Protein AF-A0A7S1E192-F1 (afdb_monomer_lite)

InterPro domains:
  IPR008930 Terpenoid cyclases/protein prenyltransferase alpha-alpha toroid [SSF48239] (38-132)
  IPR011626 Alpha-macroglobulin-like, TED domain [PF07678] (37-129)
  IPR047565 Alpha-macroglobulin-like, thiol-ester bond-forming re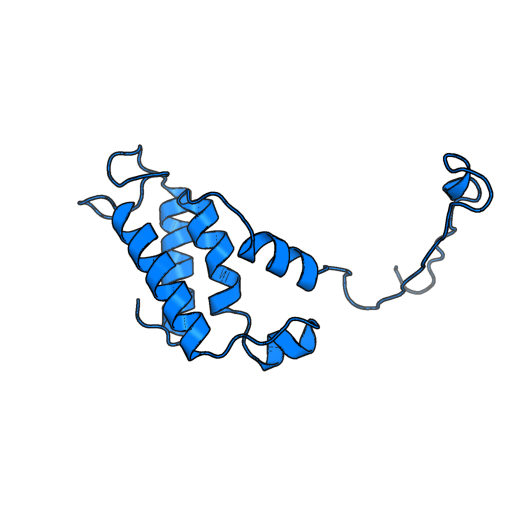gion [SM01419] (39-68)
  IPR051802 Alpha-2-macroglobulin-like [PTHR40094] (1-134)

Sequence (134 aa):
MEPGSSQALDKALLDPYWAGSASVALTVSNTPPIDIKDQVKGLLMYPYGCLEQTTSSAYPLVFIDDEAAKRWGLTPVPREERAKRLDSAFARLAGMQQPKGGYGLWAASSPYEAWLSAYVTGFLQDARDAGFAV

Structure (mmCIF, N/CA/C/O backbone):
data_AF-A0A7S1E192-F1
#
_entry.id   AF-A0A7S1E192-F1
#
loop_
_atom_site.group_PDB
_atom_site.id
_atom_site.type_symbol
_atom_site.label_atom_id
_atom_site.label_alt_id
_atom_site.label_comp_id
_atom_site.label_asym_id
_atom_site.label_entity_id
_atom_site.label_seq_id
_atom_site.pdbx_PDB_ins_code
_atom_site.Cartn_x
_atom_site.Cartn_y
_atom_site.Cartn_z
_atom_site.occupancy
_atom_site.B_iso_or_equiv
_atom_site.auth_seq_id
_atom_site.auth_comp_id
_atom_site.auth_asym_id
_atom_site.auth_atom_id
_atom_site.pdbx_PDB_model_num
ATOM 1 N N . MET A 1 1 ? -9.823 -7.693 25.839 1.00 73.44 1 MET A N 1
ATOM 2 C CA . MET A 1 1 ? -9.928 -7.985 27.283 1.00 73.44 1 MET A CA 1
ATOM 3 C C . MET A 1 1 ? -10.376 -9.422 27.411 1.00 73.44 1 MET A C 1
ATOM 5 O O . MET A 1 1 ? -11.275 -9.804 26.670 1.00 73.44 1 MET A O 1
ATOM 9 N N . GLU A 1 2 ? -9.733 -10.205 28.273 1.00 85.25 2 GLU A N 1
ATOM 10 C CA . GLU A 1 2 ? -10.169 -11.582 28.517 1.00 85.25 2 GLU A CA 1
ATOM 11 C C . GLU A 1 2 ? -11.557 -11.603 29.177 1.00 85.25 2 GLU A C 1
ATOM 13 O O . GLU A 1 2 ? -11.896 -10.671 29.917 1.00 85.25 2 GLU A O 1
ATOM 18 N N . PRO A 1 3 ? -12.379 -12.640 28.938 1.00 87.75 3 PRO A N 1
ATOM 19 C CA . PRO A 1 3 ? -13.667 -12.781 29.606 1.00 87.75 3 PRO A CA 1
ATOM 20 C C . PRO A 1 3 ? -13.530 -12.678 31.132 1.00 87.75 3 PRO A C 1
ATOM 22 O O . PRO A 1 3 ? -12.723 -13.371 31.746 1.00 87.75 3 PRO A O 1
ATOM 25 N N . GLY A 1 4 ? -14.323 -11.797 31.745 1.00 90.56 4 GLY A N 1
ATOM 26 C CA . GLY A 1 4 ? -14.307 -11.566 33.192 1.00 90.56 4 GLY A CA 1
ATOM 27 C C . GLY A 1 4 ? -13.192 -10.643 33.696 1.00 90.56 4 GLY A C 1
ATOM 28 O O . GLY A 1 4 ? -13.142 -10.378 34.896 1.00 90.56 4 GLY A O 1
ATOM 29 N N . SER A 1 5 ? -12.324 -10.120 32.824 1.00 91.12 5 SER A N 1
ATOM 30 C CA . SER A 1 5 ? -11.327 -9.130 33.232 1.00 91.12 5 SER A CA 1
ATOM 31 C C . SER A 1 5 ? -11.926 -7.722 33.355 1.00 91.12 5 SER A C 1
ATOM 33 O O . SER A 1 5 ? -12.891 -7.363 32.680 1.00 91.12 5 SER A O 1
ATOM 35 N N . SER A 1 6 ? -11.335 -6.904 34.226 1.00 90.88 6 SER A N 1
ATOM 36 C CA . SER A 1 6 ? -11.694 -5.496 34.424 1.00 90.88 6 SER A CA 1
ATOM 37 C C . SER A 1 6 ? -10.496 -4.600 34.124 1.00 90.88 6 SER A C 1
ATOM 39 O O . SER A 1 6 ? -9.399 -4.876 34.605 1.00 90.88 6 SER A O 1
ATOM 41 N N . GLN A 1 7 ? -10.707 -3.506 33.395 1.00 89.31 7 GLN A N 1
ATOM 42 C CA . GLN A 1 7 ? -9.705 -2.465 33.172 1.00 89.31 7 GLN A CA 1
ATOM 43 C C . GLN A 1 7 ? -10.189 -1.185 33.850 1.00 89.31 7 GLN A C 1
ATOM 45 O O . GLN A 1 7 ? -11.239 -0.654 33.493 1.00 89.31 7 GLN A O 1
ATOM 50 N N . ALA A 1 8 ? -9.432 -0.692 34.828 1.00 91.38 8 ALA A N 1
ATOM 51 C CA . ALA A 1 8 ? -9.680 0.620 35.412 1.00 91.38 8 ALA A CA 1
ATOM 52 C C . ALA A 1 8 ? -9.009 1.698 34.548 1.00 91.38 8 ALA A C 1
ATOM 54 O O . ALA A 1 8 ? -7.873 1.517 34.100 1.00 91.38 8 ALA A O 1
ATOM 55 N N . LEU A 1 9 ? -9.713 2.807 34.318 1.00 88.62 9 LEU A N 1
AT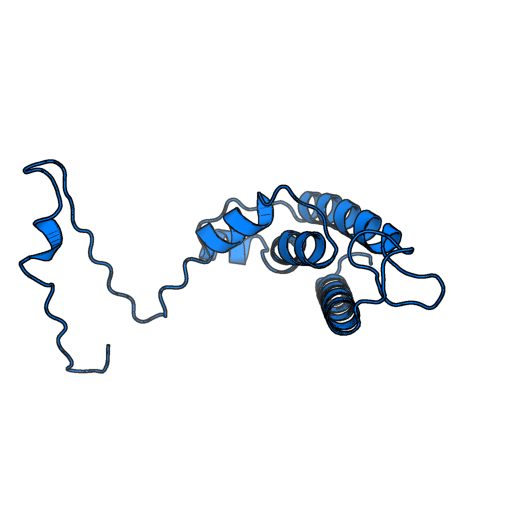OM 56 C CA . LEU A 1 9 ? -9.109 4.031 33.796 1.00 88.62 9 LEU A CA 1
ATOM 57 C C . LEU A 1 9 ? -8.379 4.738 34.941 1.00 88.62 9 LEU A C 1
ATOM 59 O O . LEU A 1 9 ? -8.909 4.818 36.053 1.00 88.62 9 LEU A O 1
ATOM 63 N N . ASP A 1 10 ? -7.174 5.237 34.672 1.00 90.94 10 ASP A N 1
ATOM 64 C CA . ASP A 1 10 ? -6.428 6.019 35.655 1.00 90.94 10 ASP A CA 1
ATOM 65 C C . ASP A 1 10 ? -7.195 7.308 35.981 1.00 90.94 10 ASP A C 1
ATOM 67 O O . ASP A 1 10 ? -7.662 8.021 35.092 1.00 90.94 10 ASP A O 1
ATOM 71 N N . LYS A 1 11 ? -7.331 7.609 37.271 1.00 85.88 11 LYS A N 1
ATOM 72 C CA . LYS A 1 11 ? -8.002 8.824 37.740 1.00 85.88 11 LYS A CA 1
ATOM 73 C C . LYS A 1 11 ? -7.191 10.079 37.420 1.00 85.88 11 LYS A C 1
ATOM 75 O O . LYS A 1 11 ? -7.793 11.136 37.281 1.00 85.88 11 LYS A O 1
ATOM 80 N N . ALA A 1 12 ? -5.874 9.941 37.262 1.00 92.00 12 ALA A N 1
ATOM 81 C CA . ALA A 1 12 ? -4.960 11.019 36.895 1.00 92.00 12 ALA A CA 1
ATOM 82 C C . ALA A 1 12 ? -4.839 11.225 35.372 1.00 92.00 12 ALA A C 1
ATOM 84 O O . ALA A 1 12 ? -4.054 12.056 34.919 1.00 92.00 12 ALA A O 1
ATOM 85 N N . LEU A 1 13 ? -5.610 10.488 34.556 1.00 90.94 13 LEU A N 1
ATOM 86 C CA . LEU A 1 13 ? -5.539 10.533 33.087 1.00 90.94 13 LEU A CA 1
ATOM 87 C C . LEU A 1 13 ? -5.655 11.956 32.517 1.00 90.94 13 LEU A C 1
ATOM 89 O O . LEU A 1 13 ? -5.088 12.250 31.466 1.00 90.94 13 LEU A O 1
ATOM 93 N N . LEU A 1 14 ? -6.405 12.826 33.198 1.00 93.38 14 LEU A N 1
ATOM 94 C CA . LEU A 1 14 ? -6.676 14.188 32.750 1.00 93.38 14 LEU A CA 1
ATOM 95 C C . LEU A 1 14 ? -5.824 15.262 33.438 1.00 93.38 14 LEU A C 1
ATOM 97 O O . LEU A 1 14 ? -5.864 16.409 32.998 1.00 93.38 14 LEU A O 1
ATOM 101 N N . ASP A 1 15 ? -5.037 14.910 34.455 1.00 93.50 15 ASP A N 1
ATOM 102 C CA . ASP A 1 15 ? -4.226 15.854 35.239 1.00 93.50 15 ASP A CA 1
ATOM 103 C C . ASP A 1 15 ? -3.252 16.703 34.395 1.00 93.50 15 ASP A C 1
ATOM 105 O O . ASP A 1 15 ? -3.037 17.867 34.739 1.00 93.50 15 ASP A O 1
ATOM 109 N N . PRO A 1 16 ? -2.679 16.204 33.275 1.00 94.44 16 PRO A N 1
ATOM 110 C CA . PRO A 1 16 ? -1.812 17.016 32.418 1.00 94.44 16 PRO A CA 1
ATOM 111 C C . PRO A 1 16 ? -2.535 18.091 31.589 1.00 94.44 16 PRO A C 1
ATOM 113 O O . PRO A 1 16 ? -1.869 18.888 30.925 1.00 94.44 16 PRO A O 1
ATOM 116 N N . TYR A 1 17 ? -3.871 18.101 31.558 1.00 92.81 17 TYR A N 1
ATOM 117 C CA . TYR A 1 17 ? -4.666 18.976 30.695 1.00 92.81 17 TYR A CA 1
ATOM 118 C C . TYR A 1 17 ? -5.338 20.108 31.482 1.00 92.81 17 TYR A C 1
ATOM 120 O O . TYR A 1 17 ? -5.588 20.010 32.682 1.00 92.81 17 TYR A O 1
ATOM 128 N N . TRP A 1 18 ? -5.677 21.201 30.795 1.00 93.12 18 TRP A N 1
ATOM 129 C CA . TRP A 1 18 ? -6.383 22.317 31.419 1.00 93.12 18 TRP A CA 1
ATOM 130 C C . TRP A 1 18 ? -7.824 21.943 31.785 1.00 93.12 18 TRP A C 1
ATOM 132 O O . TRP A 1 18 ? -8.536 21.266 31.037 1.00 93.12 18 TRP A O 1
ATOM 142 N N . ALA A 1 19 ? -8.282 22.437 32.936 1.00 90.38 19 ALA A N 1
ATOM 143 C CA . ALA A 1 19 ? -9.654 22.237 33.381 1.00 90.38 19 ALA A CA 1
ATOM 144 C C . ALA A 1 19 ? -10.648 22.750 32.322 1.00 90.38 19 ALA A C 1
ATOM 146 O O . ALA A 1 19 ? -10.572 23.895 31.880 1.00 90.38 19 ALA A O 1
ATOM 147 N N . GLY A 1 20 ? -11.573 21.884 31.904 1.00 87.75 20 GLY A N 1
ATOM 148 C CA . GLY A 1 20 ? -12.564 22.191 30.868 1.00 87.75 20 GLY A CA 1
ATOM 149 C C . GLY A 1 20 ? -12.070 22.061 29.422 1.00 87.75 20 GLY A C 1
ATOM 150 O O . GLY A 1 20 ? -12.874 22.234 28.512 1.00 87.75 20 GLY A O 1
ATOM 151 N N . SER A 1 21 ? -10.794 21.727 29.183 1.00 88.00 21 SER A N 1
ATOM 152 C CA . SER A 1 21 ? -10.253 21.525 27.828 1.00 88.00 21 SER A CA 1
ATOM 153 C C . SER A 1 21 ? -10.121 20.056 27.421 1.00 88.00 21 SER A C 1
ATOM 155 O O . SER A 1 21 ? -9.750 19.775 26.284 1.00 88.00 21 SER A O 1
ATOM 157 N N . ALA A 1 22 ? -10.352 19.120 28.343 1.00 88.88 22 ALA A N 1
ATOM 158 C CA . ALA A 1 22 ? -10.149 17.696 28.111 1.00 88.88 22 ALA A CA 1
ATOM 159 C C . ALA A 1 22 ? -11.473 16.936 27.977 1.00 88.88 22 ALA A C 1
ATOM 161 O O . ALA A 1 22 ? -12.458 17.240 28.648 1.00 88.88 22 ALA A O 1
ATOM 162 N N . SER A 1 23 ? -11.471 15.908 27.132 1.00 84.25 23 SER A N 1
ATOM 163 C CA . SER A 1 23 ? -12.561 14.941 26.996 1.00 84.25 23 SER A CA 1
ATOM 164 C C . SER A 1 23 ? -11.979 13.531 26.919 1.00 84.25 23 SER A C 1
ATOM 166 O O . SER A 1 23 ? -10.853 13.349 26.456 1.00 84.25 23 SER A O 1
ATOM 168 N N . VAL A 1 24 ? -12.733 12.538 27.392 1.00 86.06 24 VAL A N 1
ATOM 169 C CA . VAL A 1 24 ? -12.370 11.117 27.308 1.00 86.06 24 VAL A CA 1
ATOM 170 C C . VAL A 1 24 ? -13.448 10.401 26.510 1.00 86.06 24 VAL A C 1
ATOM 172 O O . VAL A 1 24 ? -14.631 10.524 26.822 1.00 86.06 24 VAL A O 1
ATOM 175 N N . ALA A 1 25 ? -13.038 9.630 25.505 1.00 83.94 25 ALA A N 1
ATOM 176 C CA . ALA A 1 25 ? -13.902 8.713 24.773 1.00 83.94 25 ALA A CA 1
ATOM 177 C C . ALA A 1 25 ? -13.448 7.272 25.040 1.00 83.94 25 ALA A C 1
ATOM 179 O O . ALA A 1 25 ? -12.257 6.972 24.959 1.00 83.94 25 ALA A O 1
ATOM 180 N N . LEU A 1 26 ? -14.393 6.385 25.359 1.00 82.94 26 LEU A N 1
ATOM 181 C CA . LEU A 1 26 ? -14.148 4.958 25.557 1.00 82.94 26 LEU A CA 1
ATOM 182 C C . LEU A 1 26 ? -14.915 4.165 24.497 1.00 82.94 26 LEU A C 1
ATOM 184 O O . LEU A 1 26 ? -16.138 4.268 24.415 1.00 82.94 26 LEU A O 1
ATOM 188 N N . THR A 1 27 ? -14.199 3.334 23.745 1.00 79.31 27 THR A N 1
ATOM 189 C CA . THR A 1 27 ? -14.780 2.405 22.769 1.00 79.31 27 THR A CA 1
ATOM 190 C C . THR A 1 27 ? -14.470 0.977 23.192 1.00 79.31 27 THR A C 1
ATOM 192 O O . THR A 1 27 ? -13.326 0.654 23.510 1.00 79.31 27 THR A O 1
ATOM 195 N N . VAL A 1 28 ? -15.483 0.110 23.173 1.00 82.62 28 VAL A N 1
ATOM 196 C CA . VAL A 1 28 ? -15.338 -1.324 23.448 1.00 82.62 28 VAL A CA 1
ATOM 197 C C . VAL A 1 28 ? -15.664 -2.086 22.173 1.00 82.62 28 VAL A C 1
ATOM 199 O O . VAL A 1 28 ? -16.741 -1.914 21.608 1.00 82.62 28 VAL A O 1
ATOM 202 N N . SER A 1 29 ? -14.731 -2.922 21.724 1.00 79.81 29 SER A N 1
ATOM 203 C CA . SER A 1 29 ? -14.907 -3.790 20.561 1.00 79.81 29 SER A CA 1
ATOM 204 C C . SER A 1 29 ? -14.485 -5.216 20.897 1.00 79.81 29 SER A C 1
ATOM 206 O O . SER A 1 29 ? -13.548 -5.434 21.667 1.00 79.81 29 SER A O 1
ATOM 208 N N . ASN A 1 30 ? -15.175 -6.191 20.308 1.00 82.38 30 ASN A N 1
ATOM 209 C CA . ASN A 1 30 ? -14.758 -7.593 20.296 1.00 82.38 30 ASN A CA 1
ATOM 210 C C . ASN A 1 30 ? -13.820 -7.916 19.117 1.00 82.38 30 ASN A C 1
ATOM 212 O O . ASN A 1 30 ? -13.360 -9.04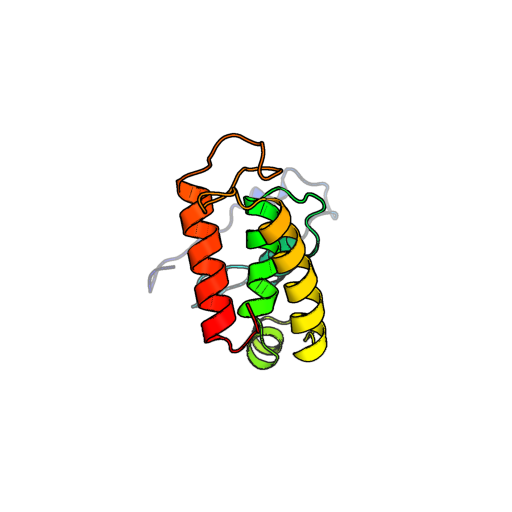8 18.994 1.00 82.38 30 ASN A O 1
ATOM 216 N N . THR A 1 31 ? -13.530 -6.934 18.262 1.00 75.62 31 THR A N 1
ATOM 217 C CA . THR A 1 31 ? -12.505 -7.003 17.220 1.00 75.62 31 THR A CA 1
ATOM 218 C C . THR A 1 31 ? -11.294 -6.155 17.617 1.00 75.62 31 THR A C 1
ATOM 220 O O . THR A 1 31 ? -11.462 -5.129 18.285 1.00 75.62 31 THR A O 1
ATOM 223 N N . PRO A 1 32 ? -10.065 -6.552 17.228 1.00 76.62 32 PRO A N 1
ATOM 224 C CA . PRO A 1 32 ? -8.883 -5.725 17.443 1.00 76.62 32 PRO A CA 1
ATOM 225 C C . PRO A 1 32 ? -9.103 -4.311 16.882 1.00 76.62 32 PRO A C 1
ATOM 227 O O . PRO A 1 32 ? -9.536 -4.187 15.732 1.00 76.62 32 PRO A O 1
ATOM 230 N N . PRO A 1 33 ? -8.819 -3.248 17.655 1.00 74.25 33 PRO A N 1
ATOM 231 C CA . PRO A 1 33 ? -9.032 -1.876 17.215 1.00 74.25 33 PRO A CA 1
ATOM 232 C C . PRO A 1 33 ? -7.896 -1.446 16.276 1.00 74.25 33 PRO A C 1
ATOM 234 O O . PRO A 1 33 ? -7.021 -0.673 16.654 1.00 74.25 33 PRO A O 1
ATOM 237 N N . ILE A 1 34 ? -7.874 -1.983 15.055 1.00 85.56 34 ILE A N 1
ATOM 238 C CA . ILE A 1 34 ? -6.998 -1.492 13.988 1.00 85.56 34 ILE A CA 1
ATOM 239 C C . ILE A 1 34 ? -7.776 -0.432 13.217 1.00 85.56 34 ILE A C 1
ATOM 241 O O . ILE A 1 34 ? -8.802 -0.734 12.605 1.00 85.56 34 ILE A O 1
ATOM 245 N N . ASP A 1 35 ? -7.286 0.805 13.227 1.00 87.62 35 ASP A N 1
ATOM 246 C CA . ASP A 1 35 ? -7.895 1.894 12.464 1.00 87.62 35 ASP A CA 1
ATOM 247 C C . ASP A 1 35 ? -7.512 1.809 10.980 1.00 87.62 35 ASP A C 1
ATOM 249 O O . ASP A 1 35 ? -6.647 2.527 10.480 1.00 87.62 35 ASP A O 1
ATOM 253 N N . ILE A 1 36 ? -8.155 0.883 10.265 1.00 90.88 36 ILE A N 1
ATOM 254 C CA . ILE A 1 36 ? -7.930 0.658 8.831 1.00 90.88 36 ILE A CA 1
ATOM 255 C C . ILE A 1 36 ? -8.153 1.940 8.026 1.00 90.88 36 ILE A C 1
ATOM 257 O O . ILE A 1 36 ? -7.446 2.185 7.049 1.00 90.88 36 ILE A O 1
ATOM 261 N N . LYS A 1 37 ? -9.113 2.774 8.437 1.00 90.62 37 LYS A N 1
ATOM 262 C CA . LYS A 1 37 ? -9.455 4.000 7.725 1.00 90.62 37 LYS A CA 1
ATOM 263 C C . LYS A 1 37 ? -8.287 4.978 7.731 1.00 90.62 37 LYS A C 1
ATOM 265 O O . LYS A 1 37 ? -7.893 5.455 6.664 1.0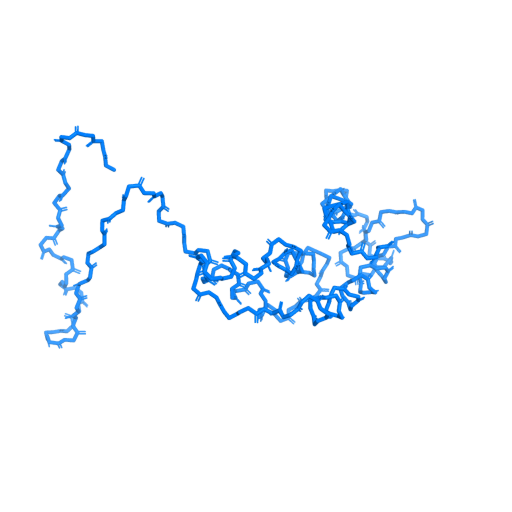0 90.62 37 LYS A O 1
ATOM 270 N N . ASP A 1 38 ? -7.724 5.245 8.905 1.00 90.56 38 ASP A N 1
ATOM 271 C CA . ASP A 1 38 ? -6.592 6.160 9.030 1.00 90.56 38 ASP A CA 1
ATOM 272 C C . ASP A 1 38 ? -5.318 5.588 8.401 1.00 90.56 38 ASP A C 1
ATOM 274 O O . ASP A 1 38 ? -4.593 6.334 7.740 1.00 90.56 38 ASP A O 1
ATOM 278 N N . GLN A 1 39 ? -5.079 4.272 8.489 1.00 93.81 39 GLN A N 1
ATOM 279 C CA . GLN A 1 39 ? -3.941 3.644 7.803 1.00 93.81 39 GLN A CA 1
ATOM 280 C C . GLN A 1 39 ? -4.044 3.776 6.276 1.00 93.81 39 GLN A C 1
ATOM 282 O O . GLN A 1 39 ? -3.095 4.216 5.627 1.00 93.81 39 GLN A O 1
ATOM 287 N N . VAL A 1 40 ? -5.206 3.465 5.687 1.00 94.44 40 VAL A N 1
ATOM 288 C CA . VAL A 1 40 ? -5.431 3.614 4.238 1.00 94.44 40 VAL A CA 1
ATOM 289 C C . VAL A 1 40 ? -5.280 5.072 3.813 1.00 94.44 40 VAL A C 1
ATOM 291 O O . VAL A 1 40 ? -4.643 5.358 2.800 1.00 94.44 40 VAL A O 1
ATOM 294 N N . LYS A 1 41 ? -5.820 6.012 4.594 1.00 92.56 41 LYS A N 1
ATOM 295 C CA . LYS A 1 41 ? -5.671 7.444 4.320 1.00 92.56 41 LYS A CA 1
ATOM 296 C C . LYS A 1 41 ? -4.203 7.882 4.370 1.00 92.56 41 LYS A C 1
ATOM 298 O O . LYS A 1 41 ? -3.776 8.639 3.503 1.00 92.56 41 LYS A O 1
ATOM 303 N N . GLY A 1 42 ? -3.437 7.403 5.351 1.00 92.50 42 GLY A N 1
ATOM 304 C CA . GLY A 1 42 ? -2.007 7.682 5.479 1.00 92.50 42 GLY A CA 1
ATOM 305 C C . GLY A 1 42 ? -1.207 7.202 4.269 1.00 92.50 42 GLY A C 1
ATOM 306 O O . GLY A 1 42 ? -0.421 7.971 3.718 1.00 92.50 42 GLY A O 1
ATOM 307 N N . LEU A 1 43 ? -1.470 5.976 3.809 1.00 95.75 43 LEU A N 1
ATOM 308 C CA . LEU A 1 43 ? -0.848 5.407 2.611 1.00 95.75 43 LEU A CA 1
ATOM 309 C C . LEU A 1 43 ? -1.200 6.212 1.351 1.00 95.75 43 LEU A C 1
ATOM 311 O O . LEU A 1 43 ? -0.316 6.632 0.614 1.00 95.75 43 LEU A O 1
ATOM 315 N N . LEU A 1 44 ? -2.481 6.513 1.123 1.00 92.69 44 LEU A N 1
ATOM 316 C CA . LEU A 1 44 ? -2.921 7.218 -0.090 1.00 92.69 44 LEU A CA 1
ATOM 317 C C . LEU A 1 44 ? -2.422 8.669 -0.194 1.00 92.69 44 LEU A C 1
ATOM 319 O O . LEU A 1 44 ? -2.393 9.221 -1.293 1.00 92.69 44 LEU A O 1
ATOM 323 N N . MET A 1 45 ? -2.076 9.305 0.927 1.00 89.62 45 MET A N 1
ATOM 324 C CA . MET A 1 45 ? -1.601 10.695 0.965 1.00 89.62 45 MET A CA 1
ATOM 325 C C . MET A 1 45 ? -0.078 10.811 1.101 1.00 89.62 45 MET A C 1
ATOM 327 O O . MET A 1 45 ? 0.430 11.926 1.240 1.00 89.62 45 MET A O 1
ATOM 331 N N . TYR A 1 46 ? 0.660 9.697 1.100 1.00 92.44 46 TYR A N 1
ATOM 332 C CA . TYR A 1 46 ? 2.098 9.736 1.332 1.00 92.44 46 TYR A CA 1
ATOM 333 C C . TYR A 1 46 ? 2.824 10.449 0.171 1.00 92.44 46 TYR A C 1
ATOM 335 O O . TYR A 1 46 ? 2.640 10.071 -0.986 1.00 92.44 46 TYR A O 1
ATOM 343 N N . PRO A 1 47 ? 3.642 11.489 0.433 1.00 89.44 47 PRO A N 1
ATOM 344 C CA . PRO A 1 47 ? 4.081 12.415 -0.616 1.00 89.44 47 PRO A CA 1
ATOM 345 C C . PRO A 1 47 ? 5.363 11.987 -1.342 1.00 89.44 47 PRO A C 1
ATOM 347 O O . PRO A 1 47 ? 5.758 12.621 -2.321 1.00 89.44 47 PRO A O 1
ATOM 350 N N . TYR A 1 48 ? 6.051 10.959 -0.846 1.00 89.25 48 TYR A N 1
ATOM 351 C CA . TYR A 1 48 ? 7.320 10.494 -1.400 1.00 89.25 48 TYR A CA 1
ATOM 352 C C . TYR A 1 48 ? 7.126 9.227 -2.241 1.00 89.25 48 TYR A C 1
ATOM 354 O O . TYR A 1 48 ? 6.155 8.494 -2.076 1.00 89.25 48 TYR A O 1
ATOM 362 N N . GLY A 1 49 ? 8.058 8.981 -3.163 1.00 93.06 49 GLY A N 1
ATOM 363 C CA . GLY A 1 49 ? 7.923 7.954 -4.199 1.00 93.06 49 GLY A CA 1
ATOM 364 C C . GLY A 1 49 ? 9.176 7.107 -4.380 1.00 93.06 49 GLY A C 1
ATOM 365 O O . GLY A 1 49 ? 9.625 6.925 -5.519 1.00 93.06 49 GLY A O 1
ATOM 366 N N . CYS A 1 50 ? 9.775 6.638 -3.280 1.00 96.88 50 CYS A N 1
ATOM 367 C CA . CYS A 1 50 ? 10.729 5.529 -3.345 1.00 96.88 50 CYS A CA 1
ATOM 368 C C . CYS A 1 50 ? 9.998 4.222 -3.694 1.00 96.88 50 CYS A C 1
ATOM 370 O O . CYS A 1 50 ? 8.766 4.181 -3.755 1.00 96.88 50 CYS A O 1
ATOM 372 N N . LEU A 1 51 ? 10.752 3.155 -3.933 1.00 98.31 51 LEU A N 1
ATOM 373 C CA . LEU A 1 51 ? 10.230 1.844 -4.305 1.00 98.31 51 LEU A CA 1
ATOM 374 C C . LEU A 1 51 ? 9.208 1.302 -3.296 1.00 98.31 51 LEU A C 1
ATOM 376 O O . LEU A 1 51 ? 8.100 0.925 -3.676 1.00 98.31 51 LEU A O 1
ATOM 380 N N . GLU A 1 52 ? 9.572 1.306 -2.012 1.00 98.06 52 GLU A N 1
ATOM 381 C CA . GLU A 1 52 ? 8.708 0.853 -0.919 1.00 98.06 52 GLU A CA 1
ATOM 382 C C . GLU A 1 52 ? 7.447 1.711 -0.846 1.00 98.06 52 GLU A C 1
ATOM 384 O O . GLU A 1 52 ? 6.347 1.189 -0.962 1.00 98.06 52 GLU A O 1
ATOM 389 N N . GLN A 1 53 ? 7.611 3.031 -0.791 1.00 97.88 53 GLN A N 1
ATOM 390 C CA . GLN A 1 53 ? 6.510 3.980 -0.632 1.00 97.88 53 GLN A CA 1
ATOM 391 C C . GLN A 1 53 ? 5.522 3.912 -1.796 1.00 97.88 53 GLN A C 1
ATOM 393 O O . GLN A 1 53 ? 4.316 3.908 -1.584 1.00 97.88 53 GLN A O 1
ATOM 398 N N . THR A 1 54 ? 6.019 3.815 -3.033 1.00 98.19 54 THR A N 1
ATOM 399 C CA . THR A 1 54 ? 5.165 3.678 -4.225 1.00 98.19 54 THR A CA 1
ATOM 400 C C . THR A 1 54 ? 4.320 2.409 -4.136 1.00 98.19 54 THR A C 1
ATOM 402 O O . THR A 1 54 ? 3.127 2.441 -4.427 1.00 98.19 54 THR A O 1
ATOM 405 N N . THR A 1 55 ? 4.927 1.304 -3.698 1.00 98.38 55 THR A N 1
ATOM 406 C CA . THR A 1 55 ? 4.259 0.005 -3.549 1.00 98.38 55 THR A CA 1
ATOM 407 C C . THR A 1 55 ? 3.230 0.045 -2.414 1.00 98.38 55 THR A C 1
ATOM 409 O O . THR A 1 55 ? 2.056 -0.262 -2.622 1.00 98.38 55 THR A O 1
ATOM 412 N N . SER A 1 56 ? 3.637 0.508 -1.231 1.00 98.25 56 SER A N 1
ATOM 413 C CA . SER A 1 56 ? 2.806 0.603 -0.027 1.00 98.25 56 SER A CA 1
ATOM 414 C C . SER A 1 56 ? 1.596 1.521 -0.231 1.00 98.25 56 SER A C 1
ATOM 416 O O . SER A 1 56 ? 0.479 1.166 0.143 1.00 98.25 56 SER A O 1
ATOM 418 N N . SER A 1 57 ? 1.779 2.668 -0.889 1.00 97.50 57 SER A N 1
ATOM 419 C CA . SER A 1 57 ? 0.696 3.612 -1.198 1.00 97.50 57 SER A CA 1
ATOM 420 C C . SER A 1 57 ? -0.276 3.094 -2.262 1.00 97.50 57 SER A C 1
ATOM 422 O O . SER A 1 57 ? -1.433 3.519 -2.300 1.00 97.50 57 SER A O 1
ATOM 424 N N . ALA A 1 58 ? 0.164 2.167 -3.120 1.00 97.75 58 ALA A N 1
ATOM 425 C CA . ALA A 1 58 ? -0.659 1.570 -4.168 1.00 97.75 58 ALA A CA 1
ATOM 426 C C . ALA A 1 58 ? -1.466 0.350 -3.688 1.00 97.75 58 ALA A C 1
ATOM 428 O O . ALA A 1 58 ? -2.555 0.099 -4.206 1.00 97.75 58 ALA A O 1
ATOM 429 N N . TYR A 1 59 ? -0.994 -0.378 -2.672 1.00 98.00 59 TYR A N 1
ATOM 430 C CA . TYR A 1 59 ? -1.671 -1.562 -2.126 1.00 98.00 59 TYR A CA 1
ATOM 431 C C . TYR A 1 59 ? -3.155 -1.357 -1.757 1.00 98.00 59 TYR A C 1
ATOM 433 O O . TYR A 1 59 ? -3.976 -2.210 -2.109 1.00 98.00 59 TYR A O 1
ATOM 441 N N . PRO A 1 60 ? -3.565 -0.238 -1.121 1.00 97.44 60 PRO A N 1
ATOM 442 C CA . PRO A 1 60 ? -4.978 0.009 -0.847 1.00 97.44 60 PRO A CA 1
ATOM 443 C C . PRO A 1 60 ? -5.851 0.031 -2.106 1.00 97.44 60 PRO A C 1
ATOM 445 O O . PRO A 1 60 ? -7.006 -0.376 -2.054 1.00 97.44 60 PRO A O 1
ATOM 448 N N . LEU A 1 61 ? -5.314 0.460 -3.251 1.00 97.31 61 LEU A N 1
ATOM 449 C CA . LEU A 1 61 ? -6.057 0.491 -4.514 1.00 97.31 61 LEU A CA 1
ATOM 450 C C . LEU A 1 61 ? -6.324 -0.919 -5.058 1.00 97.31 61 LEU A C 1
ATOM 452 O O . LEU A 1 61 ? -7.324 -1.122 -5.751 1.00 97.31 61 LEU A O 1
ATOM 456 N N . VAL A 1 62 ? -5.473 -1.889 -4.716 1.00 97.62 62 VAL A N 1
ATOM 457 C CA . VAL A 1 62 ? -5.663 -3.303 -5.058 1.00 97.62 62 VAL A CA 1
ATOM 458 C C . VAL A 1 62 ? -6.745 -3.919 -4.171 1.00 97.62 62 VAL A C 1
ATOM 460 O O . VAL A 1 62 ? -7.728 -4.453 -4.684 1.00 97.62 62 VAL A O 1
ATOM 463 N N . PHE A 1 63 ? -6.600 -3.797 -2.848 1.00 95.94 63 PHE A N 1
ATOM 464 C CA . PHE A 1 63 ? -7.412 -4.554 -1.889 1.00 95.94 63 PHE A CA 1
ATOM 465 C C . PHE A 1 63 ? -8.723 -3.891 -1.459 1.00 95.94 63 PHE A C 1
ATOM 467 O O . PHE A 1 63 ? -9.644 -4.592 -1.044 1.00 95.94 63 PHE A O 1
ATOM 474 N N . ILE A 1 64 ? -8.833 -2.561 -1.522 1.00 96.19 64 ILE A N 1
ATOM 475 C CA . ILE A 1 64 ? -10.030 -1.852 -1.062 1.00 96.19 64 ILE A CA 1
ATOM 476 C C . ILE A 1 64 ? -10.985 -1.648 -2.240 1.00 96.19 64 ILE A C 1
ATOM 478 O O . ILE A 1 64 ? -10.907 -0.664 -2.979 1.00 96.19 64 ILE A O 1
ATOM 482 N N . ASP A 1 65 ? -11.889 -2.607 -2.424 1.00 94.44 65 ASP A N 1
ATOM 483 C CA . ASP A 1 65 ? -13.044 -2.463 -3.306 1.00 94.44 65 ASP A CA 1
ATOM 484 C C . ASP A 1 65 ? -14.205 -1.704 -2.636 1.00 94.44 65 ASP A C 1
ATOM 486 O O . ASP A 1 65 ? -14.095 -1.216 -1.509 1.00 94.44 65 ASP A O 1
ATOM 490 N N . ASP A 1 66 ? -15.330 -1.573 -3.339 1.00 94.31 66 ASP A N 1
ATOM 491 C CA . ASP A 1 66 ? -16.487 -0.819 -2.855 1.00 94.31 66 ASP A CA 1
ATOM 492 C C . ASP A 1 66 ? -17.108 -1.426 -1.588 1.00 94.31 66 ASP A C 1
ATOM 494 O O . ASP A 1 66 ? -17.661 -0.693 -0.763 1.00 94.31 66 ASP A O 1
ATOM 498 N N . GLU A 1 67 ? -17.044 -2.750 -1.418 1.00 94.62 67 GLU A N 1
ATOM 499 C CA . GLU A 1 67 ? -17.567 -3.419 -0.228 1.00 94.62 67 GLU A CA 1
ATOM 500 C C . GLU A 1 67 ? -16.643 -3.177 0.968 1.00 94.62 67 GLU A C 1
ATOM 502 O O . GLU A 1 67 ? -17.105 -2.762 2.036 1.00 94.62 67 GLU A O 1
ATOM 507 N N . ALA A 1 68 ? -15.334 -3.357 0.781 1.00 94.56 68 ALA A N 1
ATOM 508 C CA . ALA A 1 68 ? -14.327 -3.064 1.791 1.00 94.56 68 ALA A CA 1
ATOM 509 C C . ALA A 1 68 ? -14.349 -1.580 2.186 1.00 94.56 68 ALA A C 1
ATOM 511 O O . ALA A 1 68 ? -14.318 -1.258 3.373 1.00 94.56 68 ALA A O 1
ATOM 512 N N . ALA A 1 69 ? -14.479 -0.667 1.220 1.00 94.81 69 ALA A N 1
ATOM 513 C CA . ALA A 1 69 ? -14.568 0.763 1.492 1.00 94.81 69 ALA A CA 1
ATOM 514 C C . ALA A 1 69 ? -15.765 1.091 2.398 1.00 94.81 69 ALA A C 1
ATOM 516 O O . ALA A 1 69 ? -15.606 1.780 3.406 1.00 94.81 69 ALA A O 1
ATOM 517 N N . LYS A 1 70 ? -16.946 0.532 2.096 1.00 93.88 70 LYS A N 1
ATOM 518 C CA . LYS A 1 70 ? -18.144 0.681 2.940 1.00 93.88 70 LYS A CA 1
ATOM 519 C C . LYS A 1 70 ? -17.931 0.094 4.332 1.00 93.88 70 LYS A C 1
ATOM 521 O O . LYS A 1 70 ? -18.261 0.751 5.316 1.00 93.88 70 LYS A O 1
ATOM 526 N N . ARG A 1 71 ? -17.351 -1.108 4.419 1.00 91.38 71 ARG A N 1
ATOM 527 C CA . ARG A 1 71 ? -17.062 -1.798 5.686 1.00 91.38 71 ARG A CA 1
ATOM 528 C C . ARG A 1 71 ? -16.181 -0.960 6.613 1.00 91.38 71 ARG A C 1
ATOM 530 O O . ARG A 1 71 ? -16.421 -0.940 7.815 1.00 91.38 71 ARG A O 1
ATOM 537 N N . TRP A 1 72 ? -15.197 -0.259 6.056 1.00 90.56 72 TRP A N 1
ATOM 538 C CA . TRP A 1 72 ? -14.226 0.535 6.815 1.00 90.56 72 TRP A CA 1
ATOM 539 C C . TRP A 1 72 ? -14.551 2.035 6.876 1.00 90.56 72 TRP A C 1
ATOM 541 O O . TRP A 1 72 ? -13.749 2.820 7.378 1.00 90.56 72 TRP A O 1
ATOM 551 N N . GLY A 1 73 ? -15.712 2.467 6.371 1.00 91.62 73 GLY A N 1
ATOM 552 C CA . GLY A 1 73 ? -16.107 3.880 6.379 1.00 91.62 73 GLY A CA 1
ATOM 553 C C . GLY A 1 73 ? -15.180 4.789 5.557 1.00 91.62 73 GLY A C 1
ATOM 554 O O . GLY A 1 73 ? -14.976 5.957 5.916 1.00 91.62 73 GLY A O 1
ATOM 555 N N . LEU A 1 74 ? -14.601 4.240 4.488 1.00 93.31 74 LEU A N 1
ATOM 556 C CA . LEU A 1 74 ? -13.807 4.930 3.474 1.00 93.31 74 LEU A CA 1
ATOM 557 C C . LEU A 1 74 ? -14.712 5.402 2.329 1.00 93.31 74 LEU A C 1
ATOM 559 O O . LEU A 1 74 ? -15.745 4.798 2.044 1.00 93.31 74 LEU A O 1
ATOM 563 N N . THR A 1 75 ? -14.299 6.459 1.632 1.00 92.19 75 THR A N 1
ATOM 564 C CA . THR A 1 75 ? -14.949 6.865 0.379 1.00 92.19 75 THR A CA 1
ATOM 565 C C . THR A 1 75 ? -14.607 5.844 -0.711 1.00 92.19 75 THR A C 1
ATOM 567 O O . THR A 1 75 ? -13.419 5.678 -0.999 1.00 92.19 75 THR A O 1
ATOM 570 N N . PRO A 1 76 ? -15.594 5.168 -1.330 1.00 93.31 76 PRO A N 1
ATOM 571 C CA . PRO A 1 76 ? -15.325 4.228 -2.412 1.00 93.31 76 PRO A CA 1
ATOM 572 C C . PRO A 1 76 ? -14.643 4.919 -3.593 1.00 93.31 76 PRO A C 1
ATOM 574 O O . PRO A 1 76 ? -15.023 6.027 -3.981 1.00 93.31 76 PRO A O 1
ATOM 577 N N . VAL A 1 77 ? -13.648 4.250 -4.174 1.00 94.88 77 VAL A N 1
ATOM 578 C CA . VAL A 1 77 ? -12.979 4.693 -5.400 1.00 94.88 77 VAL A CA 1
ATOM 579 C C . VAL A 1 77 ? -13.397 3.743 -6.523 1.00 94.88 77 VAL A C 1
ATOM 581 O O . VAL A 1 77 ? -13.097 2.547 -6.431 1.00 94.88 77 VAL A O 1
ATOM 584 N N . PRO A 1 78 ? -14.059 4.240 -7.586 1.00 95.62 78 PRO A N 1
ATOM 585 C CA . PRO A 1 78 ? -14.499 3.400 -8.695 1.00 95.62 78 PRO A CA 1
ATOM 586 C C . PRO A 1 78 ? -13.351 2.563 -9.260 1.00 95.62 78 PRO A C 1
ATOM 588 O O . PRO A 1 78 ? -12.221 3.041 -9.358 1.00 95.62 78 PRO A O 1
ATOM 591 N N . ARG A 1 79 ? -13.631 1.322 -9.678 1.00 95.75 79 ARG A N 1
ATOM 592 C CA . ARG A 1 79 ? -12.598 0.405 -10.198 1.00 95.75 79 ARG A CA 1
ATOM 593 C C . ARG A 1 79 ? -11.758 1.026 -11.318 1.00 95.75 79 ARG A C 1
ATOM 595 O O . ARG A 1 79 ? -10.548 0.846 -11.320 1.00 95.75 79 ARG A O 1
ATOM 602 N N . GLU A 1 80 ? -12.381 1.765 -12.233 1.00 96.56 80 GLU A N 1
ATOM 603 C CA . GLU A 1 80 ? -11.677 2.449 -13.325 1.00 96.56 80 GLU A CA 1
ATOM 604 C C . GLU A 1 80 ? -10.678 3.494 -12.802 1.00 96.56 80 GLU A C 1
ATOM 606 O O . GLU A 1 80 ? -9.549 3.578 -13.274 1.00 96.56 80 GLU A O 1
ATOM 611 N N . GLU A 1 81 ? -11.067 4.259 -11.783 1.00 96.75 81 GLU A N 1
ATOM 612 C CA . GLU A 1 81 ? -10.198 5.250 -11.148 1.00 96.75 81 GLU A CA 1
ATOM 613 C C . GLU A 1 81 ? -9.065 4.578 -10.358 1.00 96.75 81 GLU A C 1
ATOM 615 O O . GLU A 1 81 ? -7.923 5.035 -10.403 1.00 96.75 81 GLU A O 1
ATOM 620 N N . ARG A 1 82 ? -9.342 3.450 -9.684 1.00 96.81 82 ARG A N 1
ATOM 621 C CA . ARG A 1 82 ? -8.294 2.632 -9.050 1.00 96.81 82 ARG A CA 1
ATOM 622 C C . ARG A 1 82 ? -7.295 2.119 -10.084 1.00 96.81 82 ARG A C 1
ATOM 624 O O . ARG A 1 82 ? -6.097 2.233 -9.848 1.00 96.81 82 ARG A O 1
ATOM 631 N N . ALA A 1 83 ? -7.773 1.633 -11.231 1.00 97.62 83 ALA A N 1
ATOM 632 C CA . ALA A 1 83 ? -6.924 1.161 -12.322 1.00 97.62 83 ALA A CA 1
ATOM 633 C C . ALA A 1 83 ? -6.005 2.275 -12.851 1.00 97.62 83 ALA A C 1
ATOM 635 O O . ALA A 1 83 ? -4.797 2.089 -12.873 1.00 97.62 83 ALA A O 1
ATOM 636 N N . LYS A 1 84 ? -6.533 3.473 -13.138 1.00 97.62 84 LYS A N 1
ATOM 637 C CA . LYS A 1 84 ? -5.719 4.619 -13.602 1.00 97.62 84 LYS A CA 1
ATOM 638 C C . LYS A 1 84 ? -4.606 5.008 -12.622 1.00 97.62 84 LYS A C 1
ATOM 640 O O . LYS A 1 84 ? -3.492 5.360 -13.016 1.00 97.62 84 LYS A O 1
ATOM 645 N N . ARG A 1 85 ? -4.904 4.972 -11.322 1.00 97.12 85 ARG A N 1
ATOM 646 C CA . ARG A 1 85 ? -3.914 5.260 -10.273 1.00 97.12 85 ARG A CA 1
ATOM 647 C C . ARG A 1 85 ? -2.876 4.147 -10.156 1.00 97.12 85 ARG A C 1
ATOM 649 O O . ARG A 1 85 ? -1.696 4.445 -9.983 1.00 97.12 85 ARG A O 1
ATOM 656 N N . LEU A 1 86 ? -3.301 2.893 -10.291 1.00 98.12 86 LEU A N 1
ATOM 657 C CA . LEU A 1 86 ? -2.404 1.742 -10.338 1.00 98.12 86 LEU A CA 1
ATOM 658 C C . LEU A 1 86 ? -1.483 1.791 -11.560 1.00 98.12 86 LEU A C 1
ATOM 660 O O . LEU A 1 86 ? -0.286 1.605 -11.385 1.00 98.12 86 LEU A O 1
ATOM 664 N N . ASP A 1 87 ? -1.974 2.174 -12.740 1.00 98.06 87 ASP A N 1
ATOM 665 C CA . ASP A 1 87 ? -1.146 2.351 -13.944 1.00 98.06 87 ASP A CA 1
ATOM 666 C C . ASP A 1 87 ? -0.001 3.346 -13.702 1.00 98.06 87 ASP A C 1
ATOM 668 O O . ASP A 1 87 ? 1.140 3.128 -14.115 1.00 98.06 87 ASP A O 1
ATOM 672 N N . SER A 1 88 ? -0.280 4.422 -12.960 1.00 97.06 88 SER A N 1
ATOM 673 C CA . SER A 1 88 ? 0.737 5.408 -12.572 1.00 97.06 88 SER A CA 1
ATOM 674 C C . SER A 1 88 ? 1.783 4.811 -11.621 1.00 97.06 88 SER A C 1
ATOM 676 O O . SER A 1 88 ? 2.980 5.072 -11.770 1.00 97.06 88 SER A O 1
ATOM 678 N N . ALA A 1 89 ? 1.354 3.983 -10.664 1.00 97.69 89 ALA A N 1
ATOM 679 C CA . ALA A 1 89 ? 2.257 3.270 -9.765 1.00 97.69 89 ALA A CA 1
ATOM 680 C C . ALA A 1 89 ? 3.105 2.234 -10.521 1.00 97.69 89 ALA A C 1
ATOM 682 O O . ALA A 1 89 ? 4.321 2.207 -10.348 1.00 97.69 89 ALA A O 1
ATOM 683 N N . PHE A 1 90 ? 2.507 1.443 -11.415 1.00 98.31 90 PHE A N 1
ATOM 684 C CA . PHE A 1 90 ? 3.218 0.463 -12.238 1.00 98.31 90 PHE A CA 1
ATOM 685 C C . PHE A 1 90 ? 4.254 1.131 -13.139 1.00 98.31 90 PHE A C 1
ATOM 687 O O . PHE A 1 90 ? 5.402 0.696 -13.170 1.00 98.31 90 PHE A O 1
ATOM 694 N N . ALA A 1 91 ? 3.904 2.242 -13.792 1.00 97.75 91 ALA A N 1
ATOM 695 C CA . ALA A 1 91 ? 4.852 3.018 -14.586 1.00 97.75 91 ALA A CA 1
ATOM 696 C C . ALA A 1 91 ? 6.027 3.530 -13.735 1.00 97.75 91 ALA A C 1
ATOM 698 O O . ALA A 1 91 ? 7.188 3.467 -14.153 1.00 97.75 91 ALA A O 1
ATOM 699 N N . ARG A 1 92 ? 5.751 3.995 -12.510 1.00 97.75 92 ARG A N 1
ATOM 700 C CA . ARG A 1 92 ? 6.795 4.443 -11.582 1.00 97.75 92 ARG A CA 1
ATOM 701 C C . ARG A 1 92 ? 7.710 3.294 -11.152 1.00 97.75 92 ARG A C 1
ATOM 703 O O . ARG A 1 92 ? 8.928 3.482 -11.149 1.00 97.75 92 ARG A O 1
ATOM 710 N N . LEU A 1 93 ? 7.147 2.130 -10.828 1.00 98.25 93 LEU A N 1
ATOM 711 C CA . LEU A 1 93 ? 7.892 0.921 -10.470 1.00 98.25 93 LEU A CA 1
ATOM 712 C C . LEU A 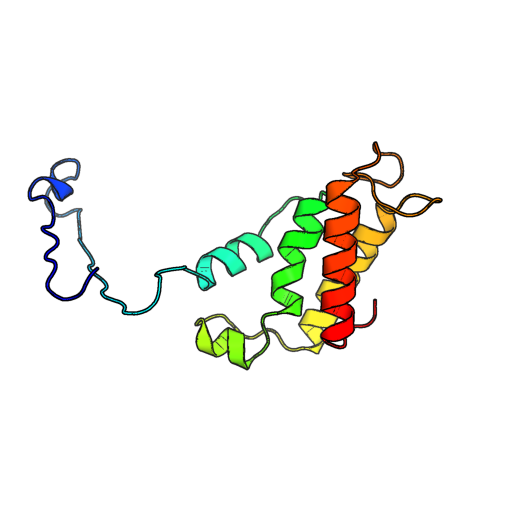1 93 ? 8.730 0.407 -11.647 1.00 98.25 93 LEU A C 1
ATOM 714 O O . LEU A 1 93 ? 9.901 0.087 -11.458 1.00 98.25 93 LEU A O 1
ATOM 718 N N . ALA A 1 94 ? 8.191 0.410 -12.868 1.00 97.62 94 ALA A N 1
ATOM 719 C CA . ALA A 1 94 ? 8.921 0.035 -14.080 1.00 97.62 94 ALA A CA 1
ATOM 720 C C . ALA A 1 94 ? 10.172 0.907 -14.288 1.00 97.62 94 ALA A C 1
ATOM 722 O O . ALA A 1 94 ? 11.237 0.395 -14.620 1.00 97.62 94 ALA A O 1
ATOM 723 N N . GLY A 1 95 ? 10.095 2.210 -13.989 1.00 97.88 95 GLY A N 1
ATOM 724 C CA . GLY A 1 95 ? 11.259 3.108 -14.014 1.00 97.88 95 GLY A CA 1
ATOM 725 C C . GLY A 1 95 ? 12.333 2.812 -12.951 1.00 97.88 95 GLY A C 1
ATOM 726 O O . GLY A 1 95 ? 13.453 3.322 -13.038 1.00 97.88 95 GLY A O 1
ATOM 727 N N . MET A 1 96 ? 12.015 2.003 -11.938 1.00 98.50 96 MET A N 1
ATOM 728 C CA . MET A 1 96 ? 12.956 1.543 -10.911 1.00 98.50 96 MET A CA 1
ATOM 729 C C . MET A 1 96 ? 13.490 0.129 -11.168 1.00 98.50 96 MET A C 1
ATOM 731 O O . MET A 1 96 ? 14.409 -0.306 -10.469 1.00 98.50 96 MET A O 1
ATOM 735 N N . GLN A 1 97 ? 12.929 -0.587 -12.146 1.00 98.38 97 GLN A N 1
ATOM 736 C CA . GLN A 1 97 ? 13.314 -1.956 -12.462 1.00 98.38 97 GLN A CA 1
ATOM 737 C C . GLN A 1 97 ? 14.664 -1.983 -13.184 1.00 98.38 97 GLN A C 1
ATOM 739 O O . GLN A 1 97 ? 14.899 -1.224 -14.125 1.00 98.38 97 GLN A O 1
ATOM 744 N N . GLN A 1 98 ? 15.572 -2.859 -12.758 1.00 98.19 98 GLN A N 1
ATOM 745 C CA . GLN A 1 98 ? 16.883 -2.976 -13.392 1.00 98.19 98 GLN A CA 1
ATOM 746 C C . GLN A 1 98 ? 16.823 -3.836 -14.668 1.00 98.19 98 GLN A C 1
ATOM 748 O O . GLN A 1 98 ? 15.966 -4.715 -14.779 1.00 98.19 98 GLN A O 1
ATOM 753 N N . PRO A 1 99 ? 17.779 -3.687 -15.611 1.00 96.31 99 PRO A N 1
ATOM 754 C CA . PRO A 1 99 ? 17.801 -4.472 -16.852 1.00 96.31 99 PRO A CA 1
ATOM 755 C C . PRO A 1 99 ? 17.858 -5.993 -16.658 1.00 96.31 99 PRO A C 1
ATOM 757 O O . PRO A 1 99 ? 17.455 -6.744 -17.539 1.00 96.31 99 PRO A O 1
ATOM 760 N N . LYS A 1 100 ? 18.381 -6.459 -15.517 1.00 93.12 100 LYS A N 1
ATOM 761 C CA . LYS A 1 100 ? 18.456 -7.887 -15.163 1.00 93.12 100 LYS A CA 1
ATOM 762 C C . LYS A 1 100 ? 17.256 -8.360 -14.327 1.00 93.12 100 LYS A C 1
ATOM 764 O O . LYS A 1 100 ? 17.299 -9.457 -13.780 1.00 93.12 100 LYS A O 1
ATOM 769 N N . GLY A 1 101 ? 16.207 -7.544 -14.221 1.00 94.50 101 GLY A N 1
ATOM 770 C CA . GLY A 1 101 ? 15.108 -7.728 -13.278 1.00 94.50 101 GLY A CA 1
ATOM 771 C C . GLY A 1 101 ? 15.434 -7.167 -11.894 1.00 94.50 101 GLY A C 1
ATOM 772 O O . GLY A 1 101 ? 16.513 -6.621 -11.663 1.00 94.50 101 GLY A O 1
ATOM 773 N N . GLY A 1 102 ? 14.483 -7.294 -10.967 1.00 97.06 102 GLY A N 1
ATOM 774 C CA . GLY A 1 102 ? 14.606 -6.681 -9.647 1.00 97.06 102 GLY A CA 1
ATOM 775 C C . GLY A 1 102 ? 14.586 -5.152 -9.691 1.00 97.06 102 GLY A C 1
ATOM 776 O O . GLY A 1 102 ? 14.393 -4.556 -10.750 1.00 97.06 102 GLY A O 1
ATOM 777 N N . TYR A 1 103 ? 14.764 -4.512 -8.539 1.00 98.62 103 TYR A N 1
ATOM 778 C CA . TYR A 1 103 ? 14.516 -3.080 -8.390 1.00 98.62 103 TYR A CA 1
ATOM 779 C C . TYR A 1 103 ? 15.600 -2.378 -7.574 1.00 98.62 103 TYR A C 1
ATOM 781 O O . TYR A 1 103 ? 16.208 -2.960 -6.673 1.00 98.62 103 TYR A O 1
ATOM 789 N N . GLY A 1 104 ? 15.820 -1.105 -7.901 1.00 98.19 104 GLY A N 1
ATOM 790 C CA . GLY A 1 104 ? 16.548 -0.160 -7.060 1.00 98.19 104 GLY A CA 1
ATOM 791 C C . GLY A 1 104 ? 15.598 0.780 -6.313 1.00 98.19 104 GLY A C 1
ATOM 792 O O . GLY A 1 104 ? 14.467 0.997 -6.741 1.00 98.19 104 GLY A O 1
ATOM 793 N N . LEU A 1 105 ? 16.052 1.364 -5.200 1.00 98.12 105 LEU A N 1
ATOM 794 C CA . LEU A 1 105 ? 15.185 2.141 -4.299 1.00 98.12 105 LEU A CA 1
ATOM 795 C C . LEU A 1 105 ? 14.544 3.392 -4.935 1.00 98.12 105 LEU A C 1
ATOM 797 O O . LEU A 1 105 ? 13.437 3.767 -4.555 1.00 98.12 105 LEU A O 1
ATOM 801 N N . TRP A 1 106 ? 15.221 4.058 -5.876 1.00 97.75 106 TRP A N 1
ATOM 802 C CA . TRP A 1 106 ? 14.736 5.312 -6.481 1.00 97.75 106 TRP A CA 1
ATOM 803 C C . TRP A 1 106 ? 14.693 5.289 -8.009 1.00 97.75 106 TRP A C 1
ATOM 805 O O . TRP A 1 106 ? 13.849 5.959 -8.618 1.00 97.75 106 TRP A O 1
ATOM 815 N N . ALA A 1 107 ? 15.607 4.536 -8.617 1.00 97.31 107 ALA A N 1
ATOM 816 C CA . ALA A 1 107 ? 15.759 4.369 -10.053 1.00 97.31 107 ALA A CA 1
ATOM 817 C C . ALA A 1 107 ? 16.440 3.026 -10.356 1.00 97.31 107 ALA A C 1
ATOM 819 O O . ALA A 1 107 ? 17.081 2.438 -9.483 1.00 97.31 107 ALA A O 1
ATOM 820 N N . ALA A 1 108 ? 16.389 2.595 -11.616 1.00 97.62 108 ALA A N 1
ATOM 821 C CA . ALA A 1 108 ? 17.076 1.392 -12.092 1.00 97.62 108 ALA A CA 1
ATOM 822 C C . ALA A 1 108 ? 18.604 1.404 -11.863 1.00 97.62 108 ALA A C 1
ATOM 824 O O . ALA A 1 108 ? 19.232 0.352 -11.809 1.00 97.62 108 ALA A O 1
ATOM 825 N N . SER A 1 109 ? 19.215 2.587 -11.732 1.00 97.31 109 SER A N 1
ATOM 826 C CA . SER A 1 109 ? 20.644 2.755 -11.435 1.00 97.31 109 SER A CA 1
ATOM 827 C C . SER A 1 109 ? 20.981 2.735 -9.940 1.00 97.31 109 SER A C 1
ATOM 829 O O . SER A 1 109 ? 22.160 2.729 -9.587 1.00 97.31 109 SER A O 1
ATOM 831 N N . SER A 1 110 ? 19.981 2.754 -9.051 1.00 97.69 110 SER A N 1
ATOM 832 C CA . SER A 1 110 ? 20.202 2.616 -7.608 1.00 97.69 110 SER A CA 1
ATOM 833 C C . SER A 1 110 ? 20.706 1.205 -7.260 1.00 97.69 110 SER A C 1
ATOM 835 O O . SER A 1 110 ? 20.466 0.270 -8.029 1.00 97.69 110 SER A O 1
ATOM 837 N N . PRO A 1 111 ? 21.369 1.018 -6.101 1.00 98.19 111 PRO A N 1
ATOM 838 C CA . PRO A 1 111 ? 21.728 -0.308 -5.607 1.00 98.19 111 PRO A CA 1
ATOM 839 C C . PRO A 1 111 ? 20.533 -1.267 -5.597 1.00 98.19 111 PRO A C 1
ATOM 841 O O . PRO A 1 111 ? 19.394 -0.849 -5.393 1.00 98.19 111 PRO A O 1
ATOM 844 N N . TYR A 1 112 ? 20.810 -2.546 -5.845 1.00 98.12 112 TYR A N 1
ATOM 845 C CA . TYR A 1 112 ? 19.791 -3.590 -5.865 1.00 98.12 112 TYR A CA 1
ATOM 846 C C . TYR A 1 112 ? 19.204 -3.819 -4.468 1.00 98.12 112 TYR A C 1
ATOM 848 O O . TYR A 1 112 ? 19.944 -4.077 -3.519 1.00 98.12 112 TYR A O 1
ATOM 856 N N . GLU A 1 113 ? 17.877 -3.796 -4.370 1.00 98.12 113 GLU A N 1
ATOM 857 C CA . GLU A 1 113 ? 17.136 -4.004 -3.127 1.00 98.12 113 GLU A CA 1
ATOM 858 C C . GLU A 1 113 ? 16.468 -5.381 -3.135 1.00 98.12 113 GLU A C 1
ATOM 860 O O . GLU A 1 113 ? 15.372 -5.557 -3.673 1.00 98.12 113 GLU A O 1
ATOM 865 N N . ALA A 1 114 ? 17.120 -6.387 -2.546 1.00 97.88 114 ALA A N 1
ATOM 866 C CA . ALA A 1 114 ? 16.660 -7.776 -2.633 1.00 97.88 114 ALA A CA 1
ATOM 867 C C . ALA A 1 114 ? 15.270 -7.990 -2.012 1.00 97.88 114 ALA A C 1
ATOM 869 O O . ALA A 1 114 ? 14.395 -8.590 -2.637 1.00 97.88 114 ALA A O 1
ATOM 870 N N . TRP A 1 115 ? 15.053 -7.472 -0.798 1.00 98.44 115 TRP A N 1
ATOM 871 C CA . TRP A 1 115 ? 13.774 -7.621 -0.100 1.00 98.44 115 TRP A CA 1
ATOM 872 C C . TRP A 1 115 ? 12.659 -6.838 -0.793 1.00 98.44 115 TRP A C 1
ATOM 874 O O . TRP A 1 115 ? 11.589 -7.386 -1.047 1.00 98.44 115 TRP A O 1
ATOM 884 N N . LEU A 1 116 ? 12.928 -5.587 -1.182 1.00 98.44 116 LEU A N 1
ATOM 885 C CA . LEU A 1 116 ? 11.927 -4.774 -1.871 1.00 98.44 116 LEU A CA 1
ATOM 886 C C . LEU A 1 116 ? 11.604 -5.309 -3.264 1.00 98.44 116 LEU A C 1
ATOM 888 O O . LEU A 1 116 ? 10.470 -5.185 -3.707 1.00 98.44 116 LEU A O 1
ATOM 892 N N . SER A 1 117 ? 12.551 -5.965 -3.933 1.00 98.50 117 SER A N 1
ATOM 893 C CA . SER A 1 117 ? 12.270 -6.638 -5.202 1.00 98.50 117 SER A CA 1
ATOM 894 C C . SER A 1 117 ? 11.256 -7.769 -5.030 1.00 98.50 117 SER A C 1
ATOM 896 O O . SER A 1 117 ? 10.342 -7.898 -5.844 1.00 98.50 117 SER A O 1
ATOM 898 N N . ALA A 1 118 ? 11.372 -8.555 -3.956 1.00 98.56 118 ALA A N 1
ATOM 899 C CA . ALA A 1 118 ? 10.372 -9.564 -3.614 1.00 98.56 118 ALA A CA 1
ATOM 900 C C . ALA A 1 118 ? 9.032 -8.922 -3.215 1.00 98.56 118 ALA A C 1
ATOM 902 O O . ALA A 1 118 ? 7.988 -9.373 -3.675 1.00 98.56 118 ALA A O 1
ATOM 903 N N . TYR A 1 119 ? 9.060 -7.841 -2.428 1.00 98.69 119 TYR A N 1
ATOM 904 C CA . TYR A 1 119 ? 7.861 -7.109 -2.007 1.00 98.69 119 TYR A CA 1
ATOM 905 C C . TYR A 1 119 ? 7.065 -6.548 -3.194 1.00 98.69 119 TYR A C 1
ATOM 907 O O . TYR A 1 119 ? 5.867 -6.790 -3.308 1.00 98.69 119 TYR A O 1
ATOM 915 N N . VAL A 1 120 ? 7.745 -5.878 -4.129 1.00 98.62 120 VAL A N 1
ATOM 916 C CA . VAL A 1 120 ? 7.142 -5.364 -5.367 1.00 98.62 120 VAL A CA 1
ATOM 917 C C . VAL A 1 120 ? 6.604 -6.513 -6.213 1.00 98.62 120 VAL A C 1
ATOM 919 O O . VAL A 1 120 ? 5.504 -6.420 -6.740 1.00 98.62 120 VAL A O 1
ATOM 922 N N . THR A 1 121 ? 7.337 -7.624 -6.314 1.00 98.19 121 THR A N 1
ATOM 923 C CA . THR A 1 121 ? 6.859 -8.804 -7.052 1.00 98.19 121 THR A CA 1
ATOM 924 C C . THR A 1 121 ? 5.560 -9.351 -6.454 1.00 98.19 121 THR A C 1
ATOM 926 O O . THR A 1 121 ? 4.631 -9.629 -7.208 1.00 98.19 121 THR A O 1
ATOM 929 N N . GLY A 1 122 ? 5.465 -9.446 -5.124 1.00 98.56 122 GLY A N 1
ATOM 930 C CA . GLY A 1 122 ? 4.234 -9.837 -4.432 1.00 98.56 122 GLY A CA 1
ATOM 931 C C . GLY A 1 122 ? 3.077 -8.882 -4.728 1.00 98.56 122 GLY A C 1
ATOM 932 O O . GLY A 1 122 ? 2.010 -9.323 -5.136 1.00 98.56 122 GLY A O 1
ATOM 933 N N . PHE A 1 123 ? 3.320 -7.571 -4.657 1.00 98.69 123 PHE A N 1
ATOM 934 C CA . PHE A 1 123 ? 2.329 -6.555 -5.021 1.00 98.69 123 PHE A CA 1
ATOM 935 C C . PHE A 1 123 ? 1.815 -6.702 -6.459 1.00 98.69 123 PHE A C 1
ATOM 937 O O . PHE A 1 123 ? 0.610 -6.637 -6.700 1.00 98.69 123 PHE A O 1
ATOM 944 N N . LEU A 1 124 ? 2.713 -6.924 -7.421 1.00 98.44 124 LEU A N 1
ATOM 945 C CA . LEU A 1 124 ? 2.351 -7.119 -8.826 1.00 98.44 124 LEU A CA 1
ATOM 946 C C . LEU A 1 124 ? 1.545 -8.414 -9.030 1.00 98.44 124 LEU A C 1
ATOM 948 O O . LEU A 1 124 ? 0.627 -8.445 -9.850 1.00 98.44 124 LEU A O 1
ATOM 952 N N . GLN A 1 125 ? 1.843 -9.470 -8.267 1.00 98.44 125 GLN A N 1
ATOM 953 C CA . GLN A 1 125 ? 1.047 -10.700 -8.257 1.00 98.44 125 GLN A CA 1
ATOM 954 C C . GLN A 1 125 ? -0.352 -10.459 -7.681 1.00 98.44 125 GLN A C 1
ATOM 956 O O . GLN A 1 125 ? -1.331 -10.801 -8.340 1.00 98.44 125 GLN A O 1
ATOM 961 N N . ASP A 1 126 ? -0.454 -9.802 -6.524 1.00 98.56 126 ASP A N 1
ATOM 962 C CA . ASP A 1 126 ? -1.731 -9.461 -5.888 1.00 98.56 126 ASP A CA 1
ATOM 963 C C . ASP A 1 126 ? -2.602 -8.587 -6.807 1.00 98.56 126 ASP A C 1
ATOM 965 O O . ASP A 1 126 ? -3.805 -8.809 -6.948 1.00 98.56 126 ASP A O 1
ATOM 969 N N . ALA A 1 127 ? -1.994 -7.606 -7.483 1.00 98.38 127 ALA A N 1
ATOM 970 C CA . ALA A 1 127 ? -2.684 -6.736 -8.430 1.00 98.38 127 ALA A CA 1
ATOM 971 C C . ALA A 1 127 ? -3.219 -7.509 -9.645 1.00 98.38 127 ALA A C 1
ATOM 973 O O . ALA A 1 127 ? -4.374 -7.317 -10.044 1.00 98.38 127 ALA A O 1
ATOM 974 N N . ARG A 1 128 ? -2.412 -8.418 -10.204 1.00 98.19 128 ARG A N 1
ATOM 975 C CA . ARG A 1 128 ? -2.842 -9.302 -11.293 1.00 98.19 128 ARG A CA 1
ATOM 976 C C . ARG A 1 128 ? -3.989 -10.206 -10.848 1.00 98.19 128 ARG A C 1
ATOM 978 O O . ARG A 1 128 ? -4.974 -10.340 -11.570 1.00 98.19 128 ARG A O 1
ATOM 985 N N . ASP A 1 129 ? -3.888 -10.799 -9.663 1.00 98.19 129 ASP A N 1
ATOM 986 C CA . ASP A 1 129 ? -4.897 -11.716 -9.128 1.00 98.19 129 ASP A CA 1
ATOM 987 C C . ASP A 1 129 ? -6.211 -10.974 -8.785 1.00 98.19 129 ASP A C 1
ATOM 989 O O . ASP A 1 129 ? -7.299 -11.527 -8.939 1.00 98.19 129 ASP A O 1
ATOM 993 N N . ALA A 1 130 ? -6.140 -9.678 -8.454 1.00 96.75 130 ALA A N 1
ATOM 994 C CA . ALA A 1 130 ? -7.291 -8.770 -8.354 1.00 96.75 130 ALA A CA 1
ATOM 995 C C . ALA A 1 130 ? -7.847 -8.292 -9.724 1.00 96.75 130 ALA A C 1
ATOM 997 O O . ALA A 1 130 ? -8.802 -7.498 -9.794 1.00 96.75 130 ALA A O 1
ATOM 998 N N . GLY A 1 131 ? -7.267 -8.767 -10.830 1.00 96.69 131 GLY A N 1
ATOM 999 C CA . GLY A 1 131 ? -7.711 -8.520 -12.201 1.00 96.69 131 GLY A CA 1
ATOM 1000 C C . GLY A 1 131 ? -7.309 -7.158 -12.769 1.00 96.69 131 GLY A C 1
ATOM 1001 O O . GLY A 1 131 ? -8.027 -6.630 -13.623 1.00 96.69 131 GLY A O 1
ATOM 1002 N N . PHE A 1 132 ? -6.236 -6.548 -12.263 1.00 96.75 132 PHE A N 1
ATOM 1003 C CA . PHE A 1 132 ? -5.616 -5.379 -12.889 1.00 96.75 132 PHE A CA 1
ATOM 1004 C C . PHE A 1 132 ? -4.582 -5.821 -13.932 1.00 96.75 132 PHE A C 1
ATOM 1006 O O . PHE A 1 132 ? -3.995 -6.897 -13.821 1.00 96.75 132 P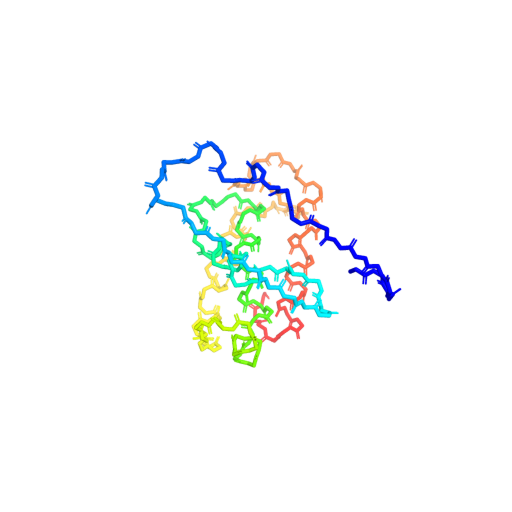HE A O 1
ATOM 1013 N N . ALA A 1 133 ? -4.385 -5.004 -14.967 1.00 92.69 133 ALA A N 1
ATOM 1014 C CA . ALA A 1 133 ? -3.345 -5.245 -15.960 1.00 92.69 133 ALA A CA 1
ATOM 1015 C C . ALA A 1 133 ? -1.997 -4.809 -15.377 1.00 92.69 133 ALA A C 1
ATOM 1017 O O . ALA A 1 133 ? -1.865 -3.667 -14.942 1.00 92.69 133 ALA A O 1
ATOM 1018 N N . VAL A 1 134 ? -1.037 -5.732 -15.348 1.00 87.75 134 VAL A N 1
ATOM 1019 C CA . VAL A 1 134 ? 0.309 -5.547 -14.791 1.00 87.75 134 VAL A CA 1
ATOM 1020 C C . VAL A 1 134 ? 1.347 -5.878 -15.849 1.00 87.75 134 VAL A C 1
ATOM 1022 O O . VAL A 1 134 ? 1.131 -6.887 -16.561 1.00 87.75 134 VAL A O 1
#

Organism: Hemiselmis andersenii (NCBI:txid464988)

Radius of gyration: 20.68 Å; chains: 1; bounding box: 40×35×55 Å

Foldseek 3Di:
DPPPDDDDDDPCPCVVDDVPPDDDDDDDDPDPPDLPQVLLVCLCPPDDQWLVSLLSSLLCLLPCAPVNCVVNVHDHDDNVRSLVSVVVSVVQQVQQAAPVGAGAGRGNPHDGDPVSSVVVVVSVVSNVVSPHDD

Secondary structure (DSSP, 8-state):
--TT---PPPTTTTTTS-TTT--------SS----HHHHHHHHHT----SHHHHHHHHHHHHH--HHHHHHTTPPP--HHHHHHHHHHHHHHHHTTB-TTSSBBSSSTTSPB-HHHHHHHHHHHHHHHHTT---

pLDDT: mean 93.64, std 5.59, range [73.44, 98.69]